Protein AF-A0A5N9G570-F1 (afdb_monomer_lite)

Radius of gyration: 15.3 Å; chains: 1; bounding box: 47×24×39 Å

Sequence (120 aa):
MIDTGSDATAVHVPNAQPVGNYDDGATTNIELAGIDSDHEYFVEQGILLFTDGTLVRGYAMELAIAHPSTLDTALPSIIGRPLINRWRMRYDPWGSHLEVIAKDPDISFRGSVEDIPRQF

Secondary structure (DSSP, 8-state):
-B-SS-SS-EE-GGG----S---TT----BPPTTS-TTS-EEEEEEEEEEESSSEEEEEEEEEEEE---TT-TTPPPBB-HHHHTTSEEEEETTTTEEEEE----SEEEES-GGGS----

Foldseek 3Di:
DEDAQWPAFEDEVLNDPPLDPPPPPLPDFDQTGRPDRPWTWGKDFDWDWDDPQWKIFIATDIYTYTDDDPVRNDDHGYDYDVQQVQWDWDQDPVVRDIDIGHHDGPDMDTDDPVPDDSDD

pLDDT: mean 76.62, std 14.33, range [44.16, 93.12]

Structure (mmCIF, N/CA/C/O backbone):
data_AF-A0A5N9G570-F1
#
_entry.id   AF-A0A5N9G570-F1
#
loop_
_atom_site.group_PDB
_atom_site.id
_atom_site.type_symbol
_atom_site.label_atom_id
_atom_site.label_alt_id
_atom_site.label_comp_id
_atom_site.label_asym_id
_atom_site.label_entity_id
_atom_site.label_seq_id
_atom_site.pdbx_PDB_ins_code
_atom_site.Cartn_x
_atom_site.Cartn_y
_atom_site.Cartn_z
_atom_site.occupancy
_atom_site.B_iso_or_equiv
_atom_site.auth_seq_id
_atom_site.auth_comp_id
_atom_site.auth_asym_id
_atom_site.auth_atom_id
_atom_site.pdbx_PDB_model_num
ATOM 1 N N . MET A 1 1 ? -2.157 6.195 -4.529 1.00 84.44 1 MET A N 1
ATOM 2 C CA . MET A 1 1 ? -3.287 5.719 -5.351 1.00 84.44 1 MET A CA 1
ATOM 3 C C . MET A 1 1 ? -3.548 4.259 -5.022 1.00 84.44 1 MET A C 1
ATOM 5 O O . MET A 1 1 ? -2.584 3.542 -4.814 1.00 84.44 1 MET A O 1
ATOM 9 N N . ILE A 1 2 ? -4.806 3.824 -4.924 1.00 85.94 2 ILE A N 1
ATOM 10 C CA . ILE A 1 2 ? -5.155 2.395 -4.828 1.00 85.94 2 ILE A CA 1
ATOM 11 C C . ILE A 1 2 ? -5.476 1.922 -6.242 1.00 85.94 2 ILE A C 1
ATOM 13 O O . ILE A 1 2 ? -6.333 2.524 -6.884 1.00 85.94 2 ILE A O 1
ATOM 17 N N . ASP A 1 3 ? -4.800 0.876 -6.709 1.00 87.00 3 ASP A N 1
ATOM 18 C CA . ASP A 1 3 ? -4.944 0.367 -8.070 1.00 87.00 3 ASP A CA 1
ATOM 19 C C . ASP A 1 3 ? -5.105 -1.158 -8.085 1.00 87.00 3 ASP A C 1
ATOM 21 O O . ASP A 1 3 ? -4.182 -1.921 -7.812 1.00 87.00 3 ASP A O 1
ATOM 25 N N . THR A 1 4 ? -6.308 -1.615 -8.427 1.00 86.12 4 THR A N 1
ATOM 26 C CA . THR A 1 4 ? -6.614 -3.051 -8.545 1.00 86.12 4 THR A CA 1
ATOM 27 C C . THR A 1 4 ? -6.050 -3.696 -9.820 1.00 86.12 4 THR A C 1
ATOM 29 O O . THR A 1 4 ? -5.952 -4.925 -9.892 1.00 86.12 4 THR A O 1
ATOM 32 N N . GLY A 1 5 ? -5.686 -2.887 -10.821 1.00 86.25 5 GLY A N 1
ATOM 33 C CA . GLY A 1 5 ? -5.059 -3.307 -12.074 1.00 86.25 5 GLY A CA 1
ATOM 34 C C . GLY A 1 5 ? -3.564 -3.589 -11.930 1.00 86.25 5 GLY A C 1
ATOM 35 O O . GLY A 1 5 ? -3.060 -4.474 -12.624 1.00 86.25 5 GLY A O 1
ATOM 36 N N . SER A 1 6 ? -2.911 -2.949 -10.962 1.00 86.44 6 SER A N 1
ATOM 37 C CA . SER A 1 6 ? -1.490 -3.133 -10.668 1.00 86.44 6 SER A CA 1
ATOM 38 C C . SER A 1 6 ? -1.184 -4.474 -9.986 1.00 86.44 6 SER A C 1
ATOM 40 O O . SER A 1 6 ? -1.800 -4.841 -8.976 1.00 86.44 6 SER A O 1
ATOM 42 N N . ASP A 1 7 ? -0.202 -5.207 -10.513 1.00 87.75 7 ASP A N 1
ATOM 43 C CA . ASP A 1 7 ? 0.363 -6.407 -9.887 1.00 87.75 7 ASP A CA 1
ATOM 44 C C . ASP A 1 7 ? 1.372 -6.117 -8.767 1.00 87.75 7 ASP A C 1
ATOM 46 O O . ASP A 1 7 ? 1.682 -7.031 -8.003 1.00 87.75 7 ASP A O 1
ATOM 50 N N . ALA A 1 8 ? 1.795 -4.862 -8.603 1.00 86.94 8 ALA A N 1
ATOM 51 C CA . ALA A 1 8 ? 2.766 -4.446 -7.600 1.00 86.94 8 ALA A CA 1
ATOM 52 C C . ALA A 1 8 ? 2.303 -3.245 -6.768 1.00 86.94 8 ALA A C 1
ATOM 54 O O . ALA A 1 8 ? 1.483 -2.420 -7.176 1.00 86.94 8 ALA A O 1
ATOM 55 N N . THR A 1 9 ? 2.862 -3.137 -5.567 1.00 88.81 9 THR A N 1
ATOM 56 C CA . THR A 1 9 ? 2.801 -1.910 -4.772 1.00 88.81 9 THR A CA 1
ATOM 57 C C . THR A 1 9 ? 4.080 -1.128 -5.041 1.00 88.81 9 THR A C 1
ATOM 59 O O . THR A 1 9 ? 5.170 -1.643 -4.794 1.00 88.81 9 THR A O 1
ATOM 62 N N . ALA A 1 10 ? 3.939 0.089 -5.570 1.00 85.12 10 ALA A N 1
ATOM 63 C CA . ALA A 1 10 ? 5.049 0.900 -6.050 1.00 85.12 10 ALA A CA 1
ATOM 64 C C . ALA A 1 10 ? 5.197 2.210 -5.274 1.00 85.12 10 ALA A C 1
ATOM 66 O O . ALA A 1 10 ? 4.218 2.903 -4.988 1.00 85.12 10 ALA A O 1
ATOM 67 N N . VAL A 1 11 ? 6.435 2.571 -4.959 1.00 81.62 11 VAL A N 1
ATOM 68 C CA . VAL A 1 11 ? 6.802 3.817 -4.292 1.00 81.62 11 VAL A CA 1
ATOM 69 C C . VAL A 1 11 ? 7.473 4.732 -5.309 1.00 81.62 11 VAL A C 1
ATOM 71 O O . VAL A 1 11 ? 8.542 4.419 -5.828 1.00 81.62 11 VAL A O 1
ATOM 74 N N . HIS A 1 12 ? 6.852 5.881 -5.576 1.00 78.06 12 HIS A N 1
ATOM 75 C CA . HIS A 1 12 ? 7.466 6.941 -6.372 1.00 78.06 12 HIS A CA 1
ATOM 76 C C . HIS A 1 12 ? 8.280 7.858 -5.456 1.00 78.06 12 HIS A C 1
ATOM 78 O O . HIS A 1 12 ? 7.780 8.315 -4.423 1.00 78.06 12 HIS A O 1
ATOM 84 N N . VAL A 1 13 ? 9.529 8.126 -5.844 1.00 64.00 13 VAL A N 1
ATOM 85 C CA . VAL A 1 13 ? 10.567 8.772 -5.020 1.00 64.00 13 VAL A CA 1
ATOM 86 C C . VAL A 1 13 ? 10.149 10.108 -4.391 1.00 64.00 13 VAL A C 1
ATOM 88 O O . VAL A 1 13 ? 10.461 10.299 -3.219 1.00 64.00 13 VAL A O 1
ATOM 91 N N . PRO A 1 14 ? 9.388 11.013 -5.046 1.00 60.97 14 PRO A N 1
ATOM 92 C CA . PRO A 1 14 ? 8.953 12.253 -4.393 1.00 60.97 14 PRO A CA 1
ATOM 93 C C . PRO A 1 14 ? 8.058 12.037 -3.164 1.00 60.97 14 PRO A C 1
ATOM 95 O O . PRO A 1 14 ? 7.961 12.916 -2.310 1.00 60.97 14 PRO A O 1
ATOM 98 N N . ASN A 1 15 ? 7.396 10.879 -3.070 1.00 58.97 15 ASN A N 1
ATOM 99 C CA . ASN A 1 15 ? 6.544 10.505 -1.939 1.00 58.97 15 ASN A CA 1
ATOM 100 C C . ASN A 1 15 ? 7.306 9.715 -0.866 1.00 58.97 15 ASN A C 1
ATOM 102 O O . ASN A 1 15 ? 6.744 9.415 0.189 1.00 58.97 15 ASN A O 1
ATOM 106 N N . ALA A 1 16 ? 8.563 9.362 -1.127 1.00 59.19 16 ALA A N 1
ATOM 107 C CA . ALA A 1 16 ? 9.451 8.789 -0.139 1.00 59.19 16 ALA A CA 1
ATOM 108 C C . ALA A 1 16 ? 10.274 9.914 0.500 1.00 59.19 16 ALA A C 1
ATOM 110 O O . ALA A 1 16 ? 11.009 10.634 -0.171 1.00 59.19 16 ALA A O 1
ATOM 111 N N . GLN A 1 17 ? 10.206 10.057 1.826 1.00 56.06 17 GLN A N 1
ATOM 112 C CA . GLN A 1 17 ? 11.384 10.588 2.508 1.00 56.06 17 GLN A CA 1
ATOM 113 C C . GLN A 1 17 ? 12.464 9.513 2.374 1.00 56.06 17 GLN A C 1
ATOM 115 O O . GLN A 1 17 ? 12.149 8.363 2.678 1.00 56.06 17 GLN A O 1
ATOM 120 N N . PRO A 1 18 ? 13.691 9.831 1.931 1.00 52.59 18 PRO A N 1
ATOM 121 C CA . PRO A 1 18 ? 14.754 8.840 1.875 1.00 52.59 18 PRO A CA 1
ATOM 122 C C . PRO A 1 18 ? 14.984 8.292 3.286 1.00 52.59 18 PRO A C 1
ATOM 124 O O . PRO A 1 18 ? 15.511 8.976 4.165 1.00 52.59 18 PRO A O 1
ATOM 127 N N . VAL A 1 19 ? 14.523 7.065 3.522 1.00 47.47 19 VAL A N 1
ATOM 128 C CA . VAL A 1 19 ? 14.822 6.294 4.728 1.00 47.47 19 VAL A CA 1
ATOM 129 C C . VAL A 1 19 ? 15.966 5.355 4.355 1.00 47.47 19 VAL A C 1
ATOM 131 O O . VAL A 1 19 ? 15.773 4.157 4.212 1.00 47.47 19 VAL A O 1
ATOM 134 N N . GLY A 1 20 ? 17.144 5.937 4.120 1.00 47.75 20 GLY A N 1
ATOM 135 C CA . GLY A 1 20 ? 18.352 5.213 3.721 1.00 47.75 20 GLY A CA 1
ATOM 136 C C . GLY A 1 20 ? 18.876 5.593 2.336 1.00 47.75 20 GLY A C 1
ATOM 137 O O . GLY A 1 20 ? 18.203 6.265 1.553 1.00 47.75 20 GLY A O 1
ATOM 138 N N . ASN A 1 21 ? 20.115 5.180 2.063 1.00 47.59 21 ASN A N 1
ATOM 139 C CA . ASN A 1 21 ? 20.669 5.199 0.716 1.00 47.59 21 ASN A CA 1
ATOM 140 C C . ASN A 1 21 ? 19.937 4.108 -0.064 1.00 47.59 21 ASN A C 1
ATOM 142 O O . ASN A 1 21 ? 20.139 2.932 0.232 1.00 47.59 21 ASN A O 1
ATOM 146 N N . TYR A 1 22 ? 19.086 4.485 -1.020 1.00 54.56 22 TYR A N 1
ATOM 147 C CA . TYR A 1 22 ? 18.699 3.554 -2.075 1.00 54.56 22 TYR A CA 1
ATOM 148 C C . TYR A 1 22 ? 20.007 3.133 -2.738 1.00 54.56 22 TYR A C 1
ATOM 150 O O . TYR A 1 22 ? 20.705 3.968 -3.311 1.00 54.56 22 TYR A O 1
ATOM 158 N N . ASP A 1 23 ? 20.429 1.897 -2.498 1.00 47.59 23 ASP A N 1
ATOM 159 C CA . ASP A 1 23 ? 21.675 1.395 -3.049 1.00 47.59 23 ASP A CA 1
ATOM 160 C C . ASP A 1 23 ? 21.503 1.351 -4.572 1.00 47.59 23 ASP A C 1
ATOM 162 O O . ASP A 1 23 ? 20.693 0.576 -5.085 1.00 47.59 23 ASP A O 1
ATOM 166 N N . ASP A 1 24 ? 22.266 2.178 -5.296 1.00 51.44 24 ASP A N 1
ATOM 167 C CA . ASP A 1 24 ? 22.350 2.208 -6.770 1.00 51.44 24 ASP A CA 1
ATOM 168 C C . ASP A 1 24 ? 22.738 0.826 -7.368 1.00 51.44 24 ASP A C 1
ATOM 170 O O . ASP A 1 24 ? 22.832 0.658 -8.584 1.00 51.44 24 ASP A O 1
ATOM 174 N N . GLY A 1 25 ? 23.000 -0.182 -6.525 1.00 47.62 25 GLY A N 1
ATOM 175 C CA . GLY A 1 25 ? 23.278 -1.572 -6.881 1.00 47.62 25 GLY A CA 1
ATOM 176 C C . GLY A 1 25 ? 22.059 -2.495 -7.046 1.00 47.62 25 GLY A C 1
ATOM 177 O O . GLY A 1 25 ? 22.252 -3.671 -7.381 1.00 47.62 25 GLY A O 1
ATOM 178 N N . ALA A 1 26 ? 20.821 -2.030 -6.837 1.00 51.81 26 ALA A N 1
ATOM 179 C CA . ALA A 1 26 ? 19.618 -2.820 -7.125 1.00 51.81 26 ALA A CA 1
ATOM 180 C C . ALA A 1 26 ? 19.425 -2.968 -8.651 1.00 51.81 26 ALA A C 1
ATOM 182 O O . ALA A 1 26 ? 18.805 -2.158 -9.325 1.00 51.81 26 ALA A O 1
ATOM 183 N N . THR A 1 27 ? 20.017 -4.022 -9.213 1.00 50.38 27 THR A N 1
ATOM 184 C CA . THR A 1 27 ? 20.317 -4.178 -10.653 1.00 50.38 27 THR A CA 1
ATOM 185 C C . THR A 1 27 ? 19.206 -4.795 -11.504 1.00 50.38 27 THR A C 1
ATOM 187 O O . THR A 1 27 ? 19.427 -5.064 -12.685 1.00 50.38 27 THR A O 1
ATOM 190 N N . THR A 1 28 ? 18.025 -5.068 -10.943 1.00 54.66 28 THR A N 1
ATOM 191 C CA . THR A 1 28 ? 16.961 -5.744 -11.702 1.00 54.66 28 THR A CA 1
ATOM 192 C C . THR A 1 28 ? 15.863 -4.761 -12.065 1.00 54.66 28 THR A C 1
ATOM 194 O O . THR A 1 28 ? 14.926 -4.571 -11.294 1.00 54.66 28 THR A O 1
ATOM 197 N N . ASN A 1 29 ? 15.982 -4.179 -13.259 1.00 62.31 29 ASN A N 1
ATOM 198 C CA . ASN A 1 29 ? 14.861 -3.515 -13.911 1.00 62.31 29 ASN A CA 1
ATOM 199 C C . ASN A 1 29 ? 13.777 -4.560 -14.167 1.00 62.31 29 ASN A C 1
ATOM 201 O O . ASN A 1 29 ? 14.020 -5.561 -14.849 1.00 62.31 29 ASN A O 1
ATOM 205 N N . ILE A 1 30 ? 12.597 -4.335 -13.601 1.00 64.25 30 ILE A N 1
ATOM 206 C CA . ILE A 1 30 ? 11.430 -5.168 -13.863 1.00 64.25 30 ILE A CA 1
ATOM 207 C C . ILE A 1 30 ? 10.356 -4.362 -14.583 1.00 64.25 30 ILE A C 1
ATOM 209 O O . ILE A 1 30 ? 10.061 -3.224 -14.226 1.00 64.25 30 ILE A O 1
ATOM 213 N N . GLU A 1 31 ? 9.753 -4.978 -15.596 1.00 64.81 31 GLU A N 1
ATOM 214 C CA . GLU A 1 31 ? 8.494 -4.489 -16.145 1.00 64.81 31 GLU A CA 1
ATOM 215 C C . GLU A 1 31 ? 7.372 -4.842 -15.163 1.00 64.81 31 GLU A C 1
ATOM 217 O O . GLU A 1 31 ? 7.215 -6.003 -14.777 1.00 64.81 31 GLU A O 1
ATOM 222 N N . LEU A 1 32 ? 6.595 -3.840 -14.755 1.00 67.69 32 LEU A N 1
ATOM 223 C CA . LEU A 1 32 ? 5.430 -4.014 -13.890 1.00 67.69 32 LEU A CA 1
ATOM 224 C C . LEU A 1 32 ? 4.157 -3.943 -14.721 1.00 67.69 32 LEU A C 1
ATOM 226 O O . LEU A 1 32 ? 3.893 -2.941 -15.385 1.00 67.69 32 LEU A O 1
ATOM 230 N N . ALA A 1 33 ? 3.343 -4.997 -14.691 1.00 65.94 33 ALA A N 1
ATOM 231 C CA . ALA A 1 33 ? 2.110 -5.004 -15.459 1.00 65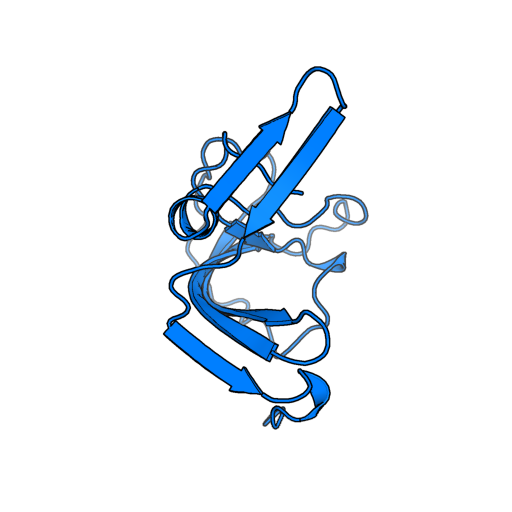.94 33 ALA A CA 1
ATOM 232 C C . ALA A 1 33 ? 1.018 -4.206 -14.731 1.00 65.94 33 ALA A C 1
ATOM 234 O O . ALA A 1 33 ? 0.625 -4.503 -13.601 1.00 65.94 33 ALA A O 1
ATOM 235 N N . GLY A 1 34 ? 0.454 -3.217 -15.425 1.00 61.22 34 GLY A N 1
ATOM 236 C CA . GLY A 1 34 ? -0.604 -2.369 -14.869 1.00 61.22 34 GLY A CA 1
ATOM 237 C C . GLY A 1 34 ? -0.092 -1.159 -14.087 1.00 61.22 34 GLY A C 1
ATOM 238 O O . GLY A 1 34 ? -0.900 -0.470 -13.476 1.00 61.22 34 GLY A O 1
ATOM 239 N N . ILE A 1 35 ? 1.211 -0.881 -14.141 1.00 68.88 35 ILE A N 1
ATOM 240 C CA . ILE A 1 35 ? 1.809 0.408 -13.785 1.00 68.88 35 ILE A CA 1
ATOM 241 C C . ILE A 1 35 ? 2.404 0.991 -15.073 1.00 68.88 35 ILE A C 1
ATOM 243 O O . ILE A 1 35 ? 2.849 0.236 -15.934 1.00 68.88 35 ILE A O 1
ATOM 247 N N . ASP A 1 36 ? 2.326 2.312 -15.242 1.00 64.00 36 ASP A N 1
ATOM 248 C CA . ASP A 1 36 ? 2.779 3.016 -16.448 1.00 64.00 36 ASP A CA 1
ATOM 249 C C . ASP A 1 36 ? 4.196 2.577 -16.866 1.00 64.00 36 ASP A C 1
ATOM 251 O O . ASP A 1 36 ? 5.139 2.662 -16.077 1.00 64.00 36 ASP A O 1
ATOM 255 N N . SER A 1 37 ? 4.321 2.063 -18.093 1.00 56.78 37 SER A N 1
ATOM 256 C CA . SER A 1 37 ? 5.436 1.217 -18.550 1.00 56.78 37 SER A CA 1
ATOM 257 C C . SER A 1 37 ? 6.743 1.958 -18.815 1.00 56.78 37 SER A C 1
ATOM 259 O O . SER A 1 37 ? 7.754 1.322 -19.101 1.00 56.78 37 SER A O 1
ATOM 261 N N . ASP A 1 38 ? 6.728 3.286 -18.752 1.00 66.44 38 ASP A N 1
ATOM 262 C CA . ASP A 1 38 ? 7.873 4.114 -19.140 1.00 66.44 38 ASP A CA 1
ATOM 263 C C . ASP A 1 38 ? 8.871 4.341 -17.986 1.00 66.44 38 ASP A C 1
ATOM 265 O O . ASP A 1 38 ? 9.888 5.011 -18.174 1.00 66.44 38 ASP A O 1
ATOM 269 N N . HIS A 1 39 ? 8.608 3.772 -16.802 1.00 69.50 39 HIS A N 1
ATOM 270 C CA . HIS A 1 39 ? 9.456 3.922 -15.619 1.00 69.50 39 HIS A CA 1
ATOM 271 C C . HIS A 1 39 ? 10.252 2.651 -15.333 1.00 69.50 39 HIS A C 1
ATOM 273 O O . HIS A 1 39 ? 9.726 1.537 -15.342 1.00 69.50 39 HIS A O 1
ATOM 279 N N . GLU A 1 40 ? 11.531 2.832 -15.014 1.00 75.44 40 GLU A N 1
ATOM 280 C CA . GLU A 1 40 ? 12.363 1.758 -14.489 1.00 75.44 40 GLU A CA 1
ATOM 281 C C . GLU A 1 40 ? 12.076 1.579 -12.996 1.00 75.44 40 GLU A C 1
ATOM 283 O O . GLU A 1 40 ? 12.155 2.529 -12.210 1.00 75.44 40 GLU A O 1
ATOM 288 N N . TYR A 1 41 ? 11.741 0.352 -12.604 1.00 77.31 41 TYR A N 1
ATOM 289 C CA . TYR A 1 41 ? 11.536 -0.031 -11.212 1.00 77.31 41 TYR A CA 1
ATOM 290 C C . TYR A 1 41 ? 12.563 -1.076 -10.804 1.00 77.31 41 TYR A C 1
ATOM 292 O O . TYR A 1 41 ? 12.836 -2.014 -11.555 1.00 77.31 41 TYR A O 1
ATOM 300 N N . PHE A 1 42 ? 13.042 -0.962 -9.571 1.00 78.62 42 PHE A N 1
ATOM 301 C CA . PHE A 1 42 ? 13.735 -2.041 -8.878 1.00 78.62 42 PHE A CA 1
ATOM 302 C C . PHE A 1 42 ? 12.872 -2.568 -7.730 1.00 78.62 42 PHE A C 1
ATOM 304 O O . PHE A 1 42 ? 11.965 -1.884 -7.251 1.00 78.62 42 PHE A O 1
ATOM 311 N N . VAL A 1 43 ? 13.132 -3.802 -7.298 1.00 80.75 43 VAL A N 1
ATOM 312 C CA . VAL A 1 43 ? 12.392 -4.444 -6.202 1.00 80.75 43 VAL A CA 1
ATOM 313 C C . VAL A 1 43 ? 13.241 -4.506 -4.951 1.00 80.75 43 VAL A C 1
ATOM 315 O O . VAL A 1 43 ? 14.392 -4.936 -4.997 1.00 80.75 43 VAL A O 1
ATOM 318 N N . GLU A 1 44 ? 12.635 -4.161 -3.820 1.00 81.25 44 GLU A N 1
ATOM 319 C CA . GLU A 1 44 ? 13.246 -4.302 -2.506 1.00 81.25 44 GLU A CA 1
ATOM 320 C C . GLU A 1 44 ? 12.269 -4.932 -1.505 1.00 81.25 44 GLU A C 1
ATOM 322 O O . GLU A 1 44 ? 11.057 -4.709 -1.554 1.00 81.25 44 GLU A O 1
ATOM 327 N N . GLN A 1 45 ? 12.795 -5.732 -0.576 1.00 84.75 45 GLN A N 1
ATOM 328 C CA . GLN A 1 45 ? 12.029 -6.207 0.574 1.00 84.75 45 GLN A CA 1
ATOM 329 C C . GLN A 1 45 ? 11.874 -5.064 1.574 1.00 84.75 45 GLN A C 1
ATOM 331 O O . GLN A 1 45 ? 12.859 -4.564 2.110 1.00 84.75 45 GLN A O 1
ATOM 336 N N . GLY A 1 46 ? 10.635 -4.674 1.861 1.00 82.56 46 GLY A N 1
ATOM 337 C CA . GLY A 1 46 ? 10.340 -3.567 2.762 1.00 82.56 46 GLY A CA 1
ATOM 338 C C . GLY A 1 46 ? 9.185 -3.859 3.709 1.00 82.56 46 GLY A C 1
ATOM 339 O O . GLY A 1 46 ? 8.476 -4.859 3.587 1.00 82.56 46 GLY A O 1
ATOM 340 N N . ILE A 1 47 ? 8.981 -2.951 4.664 1.00 86.19 47 ILE A N 1
ATOM 341 C CA . ILE A 1 47 ? 7.800 -2.943 5.531 1.00 86.19 47 ILE A CA 1
ATOM 342 C C . ILE A 1 47 ? 7.013 -1.664 5.262 1.00 86.19 47 ILE A C 1
ATOM 344 O O . ILE A 1 47 ? 7.475 -0.568 5.573 1.00 86.19 47 ILE A O 1
ATOM 348 N N . LEU A 1 48 ? 5.794 -1.799 4.737 1.00 86.88 48 LEU A N 1
ATOM 349 C CA . LEU A 1 48 ? 4.863 -0.677 4.641 1.00 86.88 48 LEU A CA 1
ATOM 350 C C . LEU A 1 48 ? 4.084 -0.514 5.935 1.00 86.88 48 LEU A C 1
ATOM 352 O O . LEU A 1 48 ? 3.455 -1.457 6.415 1.00 86.88 48 LEU A O 1
ATOM 356 N N . LEU A 1 49 ? 4.090 0.705 6.468 1.00 87.62 49 LEU A N 1
ATOM 357 C CA . LEU A 1 49 ? 3.415 1.053 7.709 1.00 87.62 49 LEU A CA 1
ATOM 358 C C . LEU A 1 49 ? 2.197 1.935 7.432 1.00 87.62 49 LEU A C 1
ATOM 360 O O . LEU A 1 49 ? 2.307 2.993 6.819 1.00 87.62 49 LEU A O 1
ATOM 364 N N . PHE A 1 50 ? 1.045 1.521 7.951 1.00 87.19 50 PHE A N 1
ATOM 365 C CA . PHE A 1 50 ? -0.191 2.300 7.951 1.00 87.19 50 PHE A CA 1
ATOM 366 C C . PHE A 1 50 ? -0.619 2.575 9.384 1.00 87.19 50 PHE A C 1
ATOM 368 O O . PHE A 1 50 ? -0.581 1.679 10.229 1.00 87.19 50 PHE A O 1
ATOM 375 N N . THR A 1 51 ? -1.060 3.799 9.659 1.00 86.62 51 THR A N 1
ATOM 376 C CA . THR A 1 51 ? -1.553 4.188 10.981 1.00 86.62 51 THR A CA 1
ATOM 377 C C . THR A 1 51 ? -2.850 4.976 10.872 1.00 86.62 51 THR A C 1
ATOM 379 O O . THR A 1 51 ? -3.016 5.801 9.978 1.00 86.62 51 THR A O 1
ATOM 382 N N . ASP A 1 52 ? -3.766 4.711 11.800 1.00 83.38 52 ASP A N 1
ATOM 383 C CA . ASP A 1 52 ? -4.960 5.527 12.059 1.00 83.38 52 ASP A CA 1
ATOM 384 C C . ASP A 1 52 ? -4.727 6.538 13.204 1.00 83.38 52 ASP A C 1
ATOM 386 O O . ASP A 1 52 ? -5.669 7.124 13.735 1.00 83.38 52 ASP A O 1
ATOM 390 N N . GLY A 1 53 ? -3.463 6.727 13.607 1.00 80.94 53 GLY A N 1
ATOM 391 C CA . GLY A 1 53 ? -3.037 7.565 14.730 1.00 80.94 53 GLY A CA 1
ATOM 392 C C . GLY A 1 53 ? -2.999 6.835 16.075 1.00 80.94 53 GLY A C 1
ATOM 393 O O . GLY A 1 53 ? -2.394 7.339 17.014 1.00 80.94 53 GLY A O 1
ATOM 394 N N . THR A 1 54 ? -3.610 5.650 16.190 1.00 84.31 54 THR A N 1
ATOM 395 C CA . THR A 1 54 ? -3.603 4.847 17.429 1.00 84.31 54 THR A CA 1
ATOM 396 C C . THR A 1 54 ? -2.996 3.463 17.229 1.00 84.31 54 THR A C 1
ATOM 398 O O . THR A 1 54 ? -2.371 2.918 18.142 1.00 84.31 54 THR A O 1
ATOM 401 N N . LEU A 1 55 ? -3.216 2.860 16.063 1.00 88.38 55 LEU A N 1
ATOM 402 C CA . LEU A 1 55 ? -2.778 1.514 15.731 1.00 88.38 55 LEU A CA 1
ATOM 403 C C . LEU A 1 55 ? -1.930 1.546 14.462 1.00 88.38 55 LEU A C 1
ATOM 405 O O . LEU A 1 55 ? -2.426 1.850 13.376 1.00 88.38 55 LEU A O 1
ATOM 409 N N . VAL A 1 56 ? -0.667 1.154 14.607 1.00 90.00 56 VAL A N 1
ATOM 410 C CA . VAL A 1 56 ? 0.250 0.936 13.492 1.00 90.00 56 VAL A CA 1
ATOM 411 C C . VAL A 1 56 ? 0.104 -0.501 13.002 1.00 90.00 56 VAL A C 1
ATOM 413 O O . VAL A 1 56 ? 0.065 -1.447 13.795 1.00 90.00 56 VAL A O 1
ATOM 416 N N . ARG A 1 57 ? 0.019 -0.663 11.683 1.00 90.88 57 ARG A N 1
ATOM 417 C CA . ARG A 1 57 ? -0.042 -1.943 10.972 1.00 90.88 57 ARG A CA 1
ATOM 418 C C . ARG A 1 57 ? 1.084 -1.994 9.949 1.00 90.88 57 ARG A C 1
ATOM 420 O O . ARG A 1 57 ? 1.151 -1.125 9.082 1.00 90.88 57 ARG A O 1
ATOM 427 N N . GLY A 1 58 ? 1.946 -2.995 10.070 1.00 91.25 58 GLY A N 1
ATOM 428 C CA . GLY A 1 58 ? 3.076 -3.238 9.187 1.00 91.25 58 GLY A CA 1
ATOM 429 C C . GLY A 1 58 ? 2.852 -4.427 8.266 1.00 91.25 58 GLY A C 1
ATOM 430 O O . GLY A 1 58 ? 2.331 -5.458 8.695 1.00 91.25 58 GLY A O 1
ATOM 431 N N . TYR A 1 59 ? 3.267 -4.266 7.015 1.00 92.31 59 TYR A N 1
ATOM 432 C CA . TYR A 1 59 ? 3.158 -5.256 5.951 1.00 92.31 59 TYR A CA 1
ATOM 433 C C . TYR A 1 59 ? 4.538 -5.482 5.344 1.00 92.31 59 TYR A C 1
ATOM 435 O O . TYR A 1 59 ? 5.037 -4.613 4.632 1.00 92.31 59 TYR A O 1
ATOM 443 N N . ALA A 1 60 ? 5.152 -6.620 5.656 1.00 91.44 60 ALA A N 1
ATOM 444 C CA . ALA A 1 60 ? 6.382 -7.073 5.029 1.00 91.44 60 ALA A CA 1
ATOM 445 C C . ALA A 1 60 ? 6.055 -7.595 3.627 1.00 91.44 60 ALA A C 1
ATOM 447 O O . ALA A 1 60 ? 5.205 -8.477 3.467 1.00 91.44 60 ALA A O 1
ATOM 448 N N . MET A 1 61 ? 6.675 -7.007 2.608 1.00 89.69 61 MET A N 1
ATOM 449 C CA . MET A 1 61 ? 6.420 -7.351 1.214 1.00 89.69 61 MET A CA 1
ATOM 450 C C . MET A 1 61 ? 7.512 -6.821 0.288 1.00 89.69 61 MET A C 1
ATOM 452 O O . MET A 1 61 ? 8.270 -5.919 0.642 1.00 89.69 61 MET A O 1
ATOM 456 N N . GLU A 1 62 ? 7.524 -7.343 -0.933 1.00 88.44 62 GLU A N 1
ATOM 457 C CA . GLU A 1 62 ? 8.271 -6.752 -2.039 1.00 88.44 62 GLU A CA 1
ATOM 458 C C . GLU A 1 62 ? 7.614 -5.445 -2.477 1.00 88.44 62 GLU A C 1
ATOM 460 O O . GLU A 1 62 ? 6.403 -5.385 -2.720 1.00 88.44 62 GLU A O 1
ATOM 465 N N . LEU A 1 63 ? 8.426 -4.396 -2.554 1.00 84.88 63 LEU A N 1
ATOM 466 C CA . LEU A 1 63 ? 8.048 -3.078 -3.031 1.00 84.88 63 LEU A CA 1
ATOM 467 C C . LEU A 1 63 ? 8.794 -2.784 -4.315 1.00 84.88 63 LEU A C 1
ATOM 469 O O . LEU A 1 63 ? 10.011 -2.934 -4.380 1.00 84.88 63 LEU A O 1
ATOM 473 N N . ALA A 1 64 ? 8.054 -2.319 -5.312 1.00 85.00 64 ALA A N 1
ATOM 474 C CA . ALA A 1 64 ? 8.653 -1.676 -6.460 1.00 85.00 64 ALA A CA 1
ATOM 475 C C . ALA A 1 64 ? 9.026 -0.243 -6.077 1.00 85.00 64 ALA A C 1
ATOM 477 O O . ALA A 1 64 ? 8.194 0.508 -5.568 1.00 85.00 64 ALA A O 1
ATOM 478 N N . ILE A 1 65 ? 10.263 0.155 -6.319 1.00 80.50 65 ILE A N 1
ATOM 479 C CA . ILE A 1 65 ? 10.732 1.516 -6.088 1.00 80.50 65 ILE A CA 1
ATOM 480 C C . ILE A 1 65 ? 11.098 2.079 -7.451 1.00 80.50 65 ILE A C 1
ATOM 482 O O . ILE A 1 65 ? 11.884 1.484 -8.189 1.00 80.50 65 ILE A O 1
ATOM 486 N N . ALA A 1 66 ? 10.464 3.191 -7.812 1.00 77.88 66 ALA A N 1
ATOM 487 C CA . ALA A 1 66 ? 10.772 3.854 -9.068 1.00 77.88 66 ALA A CA 1
ATOM 488 C C . ALA A 1 66 ? 12.186 4.426 -9.009 1.00 77.88 66 ALA A C 1
ATOM 490 O O . ALA A 1 66 ? 12.566 5.043 -8.010 1.00 77.88 66 ALA A O 1
ATOM 491 N N . HIS A 1 67 ? 12.949 4.257 -10.084 1.00 73.38 67 HIS A N 1
ATOM 492 C CA . HIS A 1 67 ? 14.225 4.933 -10.217 1.00 73.38 67 HIS A CA 1
ATOM 493 C C . HIS A 1 67 ? 13.990 6.454 -10.205 1.00 73.38 67 HIS A C 1
ATOM 495 O O . HIS A 1 67 ? 13.088 6.931 -10.896 1.00 73.38 67 HIS A O 1
ATOM 501 N N . PRO A 1 68 ? 14.777 7.254 -9.459 1.00 65.38 68 PRO A N 1
ATOM 502 C CA . PRO A 1 68 ? 14.658 8.704 -9.511 1.00 65.38 68 PRO A CA 1
ATOM 503 C C . PRO A 1 68 ? 15.019 9.200 -10.920 1.00 65.38 68 PRO A C 1
ATOM 505 O O . PRO A 1 68 ? 16.195 9.327 -11.263 1.00 65.38 68 PRO A O 1
ATOM 508 N N . SER A 1 69 ? 14.026 9.461 -11.768 1.00 61.62 69 SER A N 1
ATOM 509 C CA . SER A 1 69 ? 14.225 10.155 -13.039 1.00 61.62 69 SER A CA 1
ATOM 510 C C . SER A 1 69 ? 13.951 11.652 -12.860 1.00 61.62 69 SER A C 1
ATOM 512 O O . SER A 1 69 ? 13.196 12.082 -11.985 1.00 61.62 69 SER A O 1
ATOM 514 N N . THR A 1 70 ? 14.560 12.500 -13.688 1.00 50.56 70 THR A N 1
ATOM 515 C CA . THR A 1 70 ? 14.364 13.961 -13.629 1.00 50.56 70 THR A CA 1
ATOM 516 C C . THR A 1 70 ? 12.950 14.413 -14.023 1.00 50.56 70 THR A C 1
ATOM 518 O O . THR A 1 70 ? 12.637 15.595 -13.881 1.00 50.56 70 THR A O 1
ATOM 521 N N . LEU A 1 71 ? 12.088 13.501 -14.488 1.00 52.69 71 LEU A N 1
ATOM 522 C CA . LEU A 1 71 ? 10.717 13.773 -14.937 1.00 52.69 71 LEU A CA 1
ATOM 523 C C . LEU A 1 71 ? 9.649 13.477 -13.861 1.00 52.69 71 LEU A C 1
ATOM 525 O O . LEU A 1 71 ? 8.499 13.884 -14.010 1.00 52.69 71 LEU A O 1
ATOM 529 N N . ASP A 1 72 ? 10.024 12.853 -12.741 1.00 54.75 72 ASP A N 1
ATOM 530 C CA . ASP A 1 72 ? 9.110 12.085 -11.879 1.00 54.75 72 ASP A CA 1
ATOM 531 C C . ASP A 1 72 ? 8.377 12.842 -10.762 1.00 54.75 72 ASP A C 1
ATOM 533 O O . ASP A 1 72 ? 7.861 12.249 -9.819 1.00 54.75 72 ASP A O 1
ATOM 537 N N . THR A 1 73 ? 8.286 14.167 -10.821 1.00 54.19 73 THR A N 1
ATOM 538 C CA . THR A 1 73 ? 7.803 14.952 -9.662 1.00 54.19 73 THR A CA 1
ATOM 539 C C . THR A 1 73 ? 6.304 14.835 -9.341 1.00 54.19 73 THR A C 1
ATOM 541 O O . THR A 1 73 ? 5.864 15.418 -8.351 1.00 54.19 73 THR A O 1
ATOM 544 N N . ALA A 1 74 ? 5.508 14.092 -10.119 1.00 62.50 74 ALA A N 1
ATOM 545 C CA . ALA A 1 74 ? 4.044 14.149 -10.028 1.00 62.50 74 ALA A CA 1
ATOM 546 C C . ALA A 1 74 ? 3.309 12.808 -9.855 1.00 62.50 74 ALA A C 1
ATOM 548 O O . ALA A 1 74 ? 2.097 12.832 -9.620 1.00 62.50 74 ALA A O 1
ATOM 549 N N . LEU A 1 75 ? 3.974 11.650 -9.952 1.00 72.44 75 LEU A N 1
ATOM 550 C CA . LEU A 1 75 ? 3.256 10.377 -9.865 1.00 72.44 75 LEU A CA 1
ATOM 551 C C . LEU A 1 75 ? 2.993 9.966 -8.404 1.00 72.44 75 LEU A C 1
ATOM 553 O O . LEU A 1 75 ? 3.914 9.910 -7.583 1.00 72.44 75 LEU A O 1
ATOM 557 N N . PRO A 1 76 ? 1.736 9.659 -8.031 1.00 77.25 76 PRO A N 1
ATOM 558 C CA . PRO A 1 76 ? 1.430 9.162 -6.697 1.00 77.25 76 PRO A CA 1
ATOM 559 C C . PRO A 1 76 ? 1.938 7.727 -6.543 1.00 77.25 76 PRO A C 1
ATOM 561 O O . PRO A 1 76 ? 1.785 6.919 -7.455 1.00 77.25 76 PRO A O 1
ATOM 564 N N . SER A 1 77 ? 2.480 7.362 -5.380 1.00 84.19 77 SER A N 1
ATOM 565 C CA . SER A 1 77 ? 2.775 5.953 -5.063 1.00 84.19 77 SER A CA 1
ATOM 566 C C . SER A 1 77 ? 1.517 5.085 -5.192 1.00 84.19 77 SER A C 1
ATOM 568 O O . SER A 1 77 ? 0.403 5.547 -4.919 1.00 84.19 77 SER A O 1
ATOM 570 N N . ILE A 1 78 ? 1.679 3.828 -5.594 1.00 87.75 78 ILE A N 1
ATOM 571 C CA . ILE A 1 78 ? 0.602 2.900 -5.947 1.00 87.75 78 ILE A CA 1
ATOM 572 C C . ILE A 1 78 ? 0.504 1.798 -4.894 1.00 87.75 78 ILE A C 1
ATOM 574 O O . ILE A 1 78 ? 1.482 1.130 -4.590 1.00 87.75 78 ILE A O 1
ATOM 578 N N . ILE A 1 79 ? -0.695 1.576 -4.362 1.00 89.75 79 ILE A N 1
ATOM 579 C CA . ILE A 1 79 ? -1.066 0.413 -3.553 1.00 89.75 79 ILE A CA 1
ATOM 580 C C . ILE A 1 79 ? -1.732 -0.585 -4.499 1.00 89.75 79 ILE A C 1
ATOM 582 O O . ILE A 1 79 ? -2.854 -0.333 -4.938 1.00 89.75 79 ILE A O 1
ATOM 586 N N . GLY A 1 80 ? -1.035 -1.674 -4.829 1.00 90.81 80 GLY A N 1
ATOM 587 C CA . GLY A 1 80 ? -1.492 -2.675 -5.796 1.00 90.81 80 GLY A CA 1
ATOM 588 C C . GLY A 1 80 ? -2.044 -3.948 -5.165 1.00 90.81 80 GLY A C 1
ATOM 589 O O . GLY A 1 80 ? -2.164 -4.069 -3.938 1.00 90.81 80 GLY A O 1
ATOM 590 N N . ARG A 1 81 ? -2.346 -4.941 -6.013 1.00 90.38 81 ARG A N 1
ATOM 591 C CA . ARG A 1 81 ? -2.922 -6.239 -5.609 1.00 90.38 81 ARG A CA 1
ATOM 592 C C . ARG A 1 81 ? -2.204 -6.941 -4.446 1.00 90.38 81 ARG A C 1
ATOM 594 O O . ARG A 1 81 ? -2.923 -7.466 -3.595 1.00 90.38 81 ARG A O 1
ATOM 601 N N . PRO A 1 82 ? -0.861 -6.946 -4.331 1.00 90.81 82 PRO A N 1
ATOM 602 C CA . PRO A 1 82 ? -0.184 -7.630 -3.228 1.00 90.81 82 PRO A CA 1
ATOM 603 C C . PRO A 1 82 ? -0.606 -7.136 -1.837 1.00 90.81 82 PRO A C 1
ATOM 605 O O . PRO A 1 82 ? -0.748 -7.940 -0.918 1.00 90.81 82 PRO A O 1
ATOM 608 N N . LEU 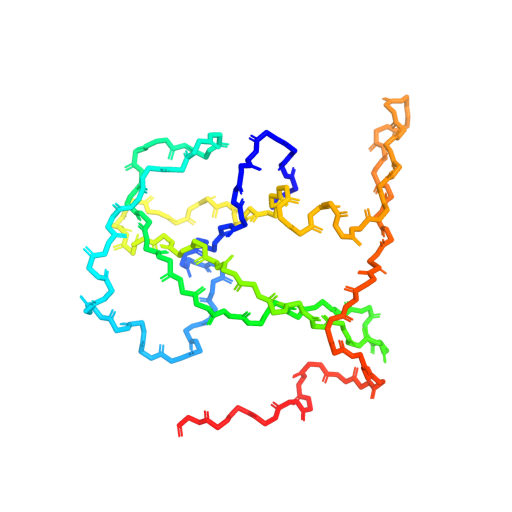A 1 83 ? -0.869 -5.834 -1.684 1.00 90.38 83 LEU A N 1
ATOM 609 C CA . LEU A 1 83 ? -1.376 -5.272 -0.429 1.00 90.38 83 LEU A CA 1
ATOM 610 C C . LEU A 1 83 ? -2.908 -5.281 -0.380 1.00 90.38 83 LEU A C 1
ATOM 612 O O . LEU A 1 83 ? -3.494 -5.662 0.632 1.00 90.38 83 LEU A O 1
ATOM 616 N N . ILE A 1 84 ? -3.561 -4.918 -1.487 1.00 90.81 84 ILE A N 1
ATOM 617 C CA . ILE A 1 84 ? -5.024 -4.897 -1.611 1.00 90.81 84 ILE A CA 1
ATOM 618 C C . ILE A 1 84 ? -5.648 -6.244 -1.229 1.00 90.81 84 ILE A C 1
ATOM 620 O O . ILE A 1 84 ? -6.644 -6.269 -0.511 1.00 90.81 84 ILE A O 1
ATOM 624 N N . ASN A 1 85 ? -5.060 -7.362 -1.661 1.00 90.19 85 ASN A N 1
ATOM 625 C CA . ASN A 1 85 ? -5.589 -8.702 -1.398 1.00 90.19 85 ASN A CA 1
ATOM 626 C C . ASN A 1 85 ? -5.504 -9.106 0.084 1.00 90.19 85 ASN A C 1
ATOM 628 O O . ASN A 1 85 ? -6.190 -10.038 0.499 1.00 90.19 85 ASN A O 1
ATOM 632 N N . ARG A 1 86 ? -4.688 -8.407 0.886 1.00 90.88 86 ARG A N 1
ATOM 633 C CA . ARG A 1 86 ? -4.620 -8.569 2.349 1.00 90.88 86 ARG A CA 1
ATOM 634 C C . ARG A 1 86 ? -5.661 -7.714 3.068 1.00 90.88 86 ARG A C 1
ATOM 636 O O . ARG A 1 86 ? -5.874 -7.866 4.267 1.00 90.88 86 ARG A O 1
ATOM 643 N N . TRP A 1 87 ? -6.282 -6.768 2.373 1.00 90.62 87 TRP A N 1
ATOM 644 C CA . TRP A 1 87 ? -7.250 -5.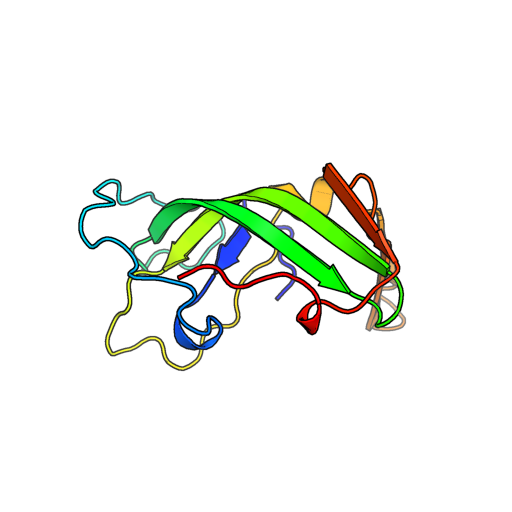837 2.934 1.00 90.62 87 TRP A CA 1
ATOM 645 C C . TRP A 1 87 ? -8.668 -6.214 2.531 1.00 90.62 87 TRP A C 1
ATOM 647 O O . TRP A 1 87 ? -8.918 -6.885 1.532 1.00 90.62 87 TRP A O 1
ATOM 657 N N . ARG A 1 88 ? -9.641 -5.760 3.321 1.00 86.06 88 ARG A N 1
ATOM 658 C CA . ARG A 1 88 ? -11.048 -5.841 2.925 1.00 86.06 88 ARG A CA 1
ATOM 659 C C . ARG A 1 88 ? -11.455 -4.501 2.349 1.00 86.06 88 ARG A C 1
ATOM 661 O O . ARG A 1 88 ? -11.430 -3.502 3.061 1.00 86.06 88 ARG A O 1
ATOM 668 N N . MET A 1 89 ? -11.840 -4.495 1.082 1.00 86.19 89 MET A N 1
ATOM 669 C CA . MET A 1 89 ? -12.310 -3.296 0.399 1.00 86.19 89 MET A CA 1
ATOM 670 C C . MET A 1 89 ? -13.799 -3.405 0.100 1.00 86.19 89 MET A C 1
ATOM 672 O O . MET A 1 89 ? -14.288 -4.461 -0.302 1.00 86.19 89 MET A O 1
ATOM 676 N N . ARG A 1 90 ? -14.513 -2.295 0.267 1.00 87.06 90 ARG A N 1
ATOM 677 C CA . ARG A 1 90 ? -15.904 -2.144 -0.148 1.00 87.06 90 ARG A CA 1
ATOM 678 C C . ARG A 1 90 ? -16.018 -0.864 -0.959 1.00 87.06 90 ARG A C 1
ATOM 680 O O . ARG A 1 90 ? -15.823 0.224 -0.429 1.00 87.06 90 ARG A O 1
ATOM 687 N N . TYR A 1 91 ? -16.334 -1.008 -2.239 1.00 86.38 91 TYR A N 1
ATOM 688 C CA . TYR A 1 91 ? -16.588 0.119 -3.126 1.00 86.38 91 TYR A CA 1
ATOM 689 C C . TYR A 1 91 ? -18.094 0.319 -3.289 1.00 86.38 91 TYR A C 1
ATOM 691 O O . TYR A 1 91 ? -18.811 -0.610 -3.661 1.00 86.38 91 TYR A O 1
ATOM 699 N N . ASP A 1 92 ? -18.565 1.525 -2.989 1.00 89.06 92 ASP A N 1
ATOM 700 C CA 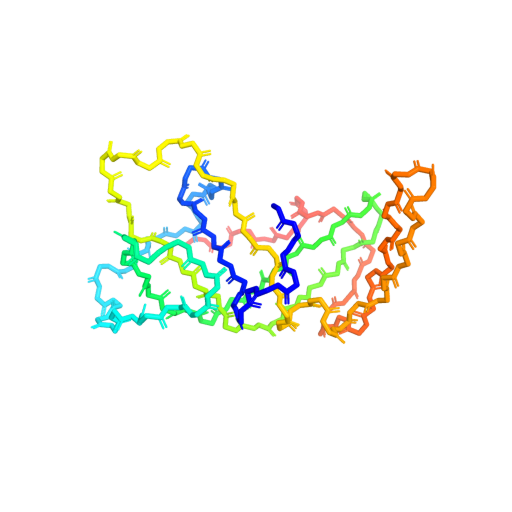. ASP A 1 92 ? -19.903 2.000 -3.314 1.00 89.06 92 ASP A CA 1
ATOM 701 C C . ASP A 1 92 ? -19.820 2.909 -4.555 1.00 89.06 92 ASP A C 1
ATOM 703 O O . ASP A 1 92 ? -19.429 4.079 -4.436 1.00 89.06 92 ASP A O 1
ATOM 707 N N . PRO A 1 93 ? -20.176 2.396 -5.748 1.00 86.00 93 PRO A N 1
ATOM 708 C CA . PRO A 1 93 ? -20.087 3.163 -6.986 1.00 86.00 93 PRO A CA 1
ATOM 709 C C . PRO A 1 93 ? -21.115 4.295 -7.066 1.00 86.00 93 PRO A C 1
ATOM 711 O O . PRO A 1 93 ? -20.893 5.267 -7.781 1.00 86.00 93 PRO A O 1
ATOM 714 N N . TRP A 1 94 ? -22.227 4.203 -6.333 1.00 92.06 94 TRP A N 1
ATOM 715 C CA . TRP A 1 94 ? -23.290 5.209 -6.369 1.00 92.06 94 TRP A CA 1
ATOM 716 C C . TRP A 1 94 ? -22.965 6.392 -5.457 1.00 92.06 94 TRP A C 1
ATOM 718 O O . TRP A 1 94 ? -23.261 7.536 -5.795 1.00 92.06 94 TRP A O 1
ATOM 728 N N . GLY A 1 95 ? -22.310 6.120 -4.327 1.00 89.38 95 GLY A N 1
ATOM 729 C CA . GLY A 1 95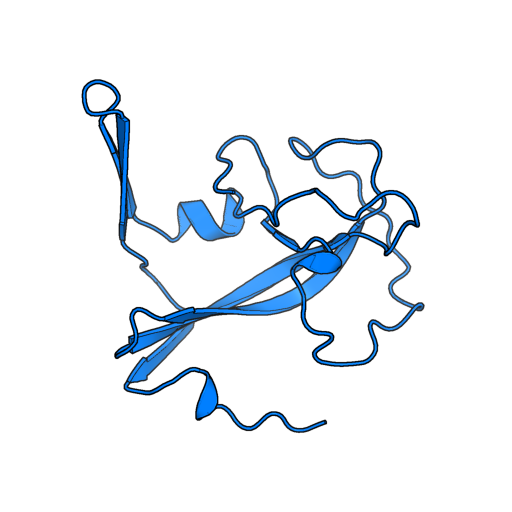 ? -21.799 7.130 -3.400 1.00 89.38 95 GLY A CA 1
ATOM 730 C C . GLY A 1 95 ? -20.392 7.643 -3.721 1.00 89.38 95 GLY A C 1
ATOM 731 O O . GLY A 1 95 ? -19.910 8.532 -3.023 1.00 89.38 95 GLY A O 1
ATOM 732 N N . SER A 1 96 ? -19.716 7.091 -4.739 1.00 87.94 96 SER A N 1
ATOM 733 C CA . SER A 1 96 ? -18.294 7.356 -5.031 1.00 87.94 96 SER A CA 1
ATOM 734 C C . SER A 1 96 ? -17.390 7.170 -3.805 1.00 87.94 96 SER A C 1
ATOM 736 O O . SER A 1 96 ? -16.465 7.946 -3.566 1.00 87.94 96 SER A O 1
ATOM 738 N N . HIS A 1 97 ? -17.672 6.142 -3.004 1.00 87.75 97 HIS A N 1
ATOM 739 C CA . HIS A 1 97 ? -17.001 5.909 -1.731 1.00 87.75 97 HIS A CA 1
ATOM 740 C C . HIS A 1 97 ? -16.259 4.575 -1.741 1.00 87.75 97 HIS A C 1
ATOM 742 O O . HIS A 1 97 ? -16.826 3.539 -2.082 1.00 87.75 97 HIS A O 1
ATOM 748 N N . LEU A 1 98 ? -14.993 4.596 -1.331 1.00 84.38 98 LEU A N 1
ATOM 749 C CA . LEU A 1 98 ? -14.200 3.396 -1.098 1.00 84.38 98 LEU A CA 1
ATOM 750 C C . LEU A 1 98 ? -13.894 3.289 0.393 1.00 84.38 98 LEU A C 1
ATOM 752 O O . LEU A 1 98 ? -13.204 4.135 0.958 1.00 84.38 98 LEU A O 1
ATOM 756 N N . GLU A 1 99 ? -14.389 2.226 1.012 1.00 87.44 99 GLU A N 1
ATOM 757 C CA . GLU A 1 99 ? -14.045 1.854 2.375 1.00 87.44 99 GLU A CA 1
ATOM 758 C C . GLU A 1 99 ? -12.966 0.773 2.338 1.00 87.44 9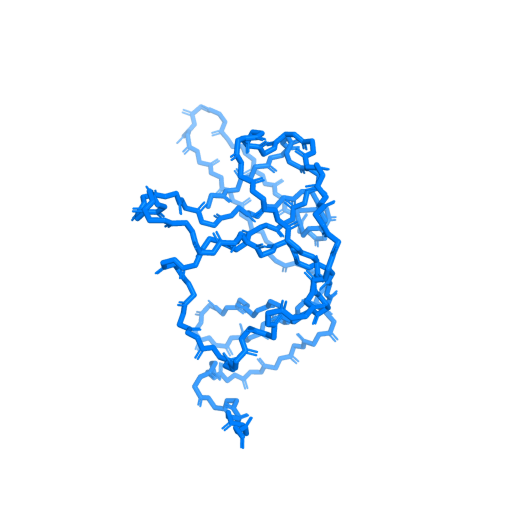9 GLU A C 1
ATOM 760 O O . GLU A 1 99 ? -13.088 -0.232 1.631 1.00 87.44 99 GLU A O 1
ATOM 765 N N . VAL A 1 100 ? -11.909 0.977 3.118 1.00 84.81 100 VAL A N 1
ATOM 766 C CA . VAL A 1 100 ? -10.780 0.057 3.209 1.00 84.81 100 VAL A CA 1
ATOM 767 C C . VAL A 1 100 ? -10.561 -0.304 4.666 1.00 84.81 100 VAL A C 1
ATOM 769 O O . VAL A 1 100 ? -10.324 0.556 5.510 1.00 84.81 100 VAL A O 1
ATOM 772 N N . ILE A 1 101 ? -10.608 -1.598 4.958 1.00 86.56 101 ILE A N 1
ATOM 773 C CA . ILE A 1 101 ? -10.295 -2.141 6.272 1.00 86.56 101 ILE A CA 1
ATOM 774 C C . ILE A 1 101 ? -8.972 -2.889 6.153 1.00 86.56 101 ILE A C 1
ATOM 776 O O . ILE A 1 101 ? -8.917 -3.999 5.613 1.00 86.56 101 ILE A O 1
ATOM 780 N N . ALA A 1 102 ? -7.916 -2.282 6.696 1.00 84.56 102 ALA A N 1
ATOM 781 C CA . ALA A 1 102 ? -6.607 -2.908 6.811 1.00 84.56 102 ALA A CA 1
ATOM 782 C C . ALA A 1 102 ? -6.702 -4.174 7.683 1.00 84.56 102 ALA A C 1
ATOM 784 O O . ALA A 1 102 ? -7.125 -4.130 8.848 1.00 84.56 102 ALA A O 1
ATOM 785 N N . LYS A 1 103 ? -6.342 -5.316 7.096 1.00 87.00 103 LYS A N 1
ATOM 786 C CA . LYS A 1 103 ? -6.372 -6.648 7.713 1.00 87.00 103 LYS A CA 1
ATOM 787 C C . LYS A 1 103 ? -5.037 -7.350 7.525 1.00 87.00 103 LYS A C 1
ATOM 789 O O . LYS A 1 103 ? -4.180 -6.848 6.807 1.00 87.00 103 LYS A O 1
ATOM 794 N N . ASP A 1 104 ? -4.865 -8.431 8.276 1.00 90.50 104 ASP A N 1
ATOM 795 C CA . ASP A 1 104 ? -3.749 -9.370 8.186 1.00 90.50 104 ASP A CA 1
ATOM 796 C C . ASP A 1 104 ? -2.358 -8.714 8.129 1.00 90.50 104 ASP A C 1
ATOM 798 O O . ASP A 1 104 ? -1.593 -9.024 7.218 1.00 90.50 104 ASP A O 1
ATOM 802 N N . PRO A 1 105 ? -2.022 -7.779 9.045 1.00 92.56 105 PRO A N 1
ATOM 803 C CA . PRO A 1 105 ? -0.676 -7.228 9.113 1.00 92.56 105 PRO A CA 1
ATOM 804 C C . PRO A 1 105 ? 0.312 -8.272 9.644 1.00 92.56 105 PRO A C 1
ATOM 806 O O . PRO A 1 105 ? -0.047 -9.105 10.477 1.00 92.56 105 PRO A O 1
ATOM 809 N N . ASP A 1 106 ? 1.566 -8.180 9.215 1.00 93.12 106 ASP A N 1
ATOM 810 C CA . ASP A 1 106 ? 2.655 -8.999 9.763 1.00 93.12 106 ASP A CA 1
ATOM 811 C C . ASP A 1 106 ? 3.054 -8.513 11.162 1.00 93.12 106 ASP A C 1
ATOM 813 O O . ASP A 1 106 ? 3.464 -9.295 12.017 1.00 93.12 106 ASP A O 1
ATOM 817 N N . ILE A 1 107 ? 2.903 -7.206 11.409 1.00 90.44 107 ILE A N 1
ATOM 818 C CA . ILE A 1 107 ? 3.203 -6.560 12.689 1.00 90.44 107 ILE A CA 1
ATOM 819 C C . ILE A 1 107 ? 2.077 -5.586 13.033 1.00 90.44 107 ILE A C 1
ATOM 821 O O . ILE A 1 107 ? 1.650 -4.790 12.197 1.00 90.44 107 ILE A O 1
ATOM 825 N N . SER A 1 108 ? 1.608 -5.594 14.280 1.00 91.38 108 SER A N 1
ATOM 826 C CA . SER A 1 108 ? 0.650 -4.596 14.762 1.00 91.38 108 SER A CA 1
ATOM 827 C C . SER A 1 108 ? 0.949 -4.176 16.190 1.00 91.38 108 SER A C 1
ATOM 829 O O . SER A 1 108 ? 1.117 -5.037 17.055 1.00 91.38 108 SER A O 1
ATOM 831 N N . PHE A 1 109 ? 0.950 -2.874 16.455 1.00 88.50 109 PHE A N 1
ATOM 832 C CA . PHE A 1 109 ? 1.132 -2.340 17.802 1.00 88.50 109 PHE A CA 1
ATOM 833 C C . PHE A 1 109 ? 0.402 -1.009 17.978 1.00 88.50 109 PHE A C 1
ATOM 835 O O . PHE A 1 109 ? 0.126 -0.289 17.018 1.00 88.50 109 PHE A O 1
ATOM 842 N N . ARG A 1 110 ? 0.070 -0.683 19.229 1.00 89.31 110 ARG A N 1
ATOM 843 C CA . ARG A 1 110 ? -0.501 0.621 19.577 1.00 89.31 110 ARG A CA 1
ATOM 844 C C . ARG A 1 110 ? 0.629 1.628 19.756 1.00 89.31 110 ARG A C 1
ATOM 846 O O . ARG A 1 110 ? 1.537 1.354 20.534 1.00 89.31 110 ARG A O 1
ATOM 853 N N . GLY A 1 111 ? 0.555 2.757 19.064 1.00 83.62 111 GLY A N 1
ATOM 854 C CA . GLY A 1 111 ? 1.591 3.790 19.087 1.00 83.62 111 GLY A CA 1
ATOM 855 C C . GLY A 1 111 ? 1.554 4.683 17.850 1.00 83.62 111 GLY A C 1
ATOM 856 O O . GLY A 1 111 ? 0.669 4.548 17.001 1.00 83.62 111 GLY A O 1
ATOM 857 N N . SER A 1 112 ? 2.524 5.586 17.757 1.00 79.75 112 SER A N 1
ATOM 858 C CA . SER A 1 112 ? 2.778 6.412 16.580 1.00 79.75 112 SER A CA 1
ATOM 859 C C . SER A 1 112 ? 3.855 5.777 15.698 1.00 79.75 112 SER A C 1
ATOM 861 O O . SER A 1 112 ? 4.738 5.067 16.176 1.00 79.75 112 SER A O 1
ATOM 863 N N . VAL A 1 113 ? 3.827 6.067 14.393 1.00 73.00 113 VAL A N 1
ATOM 864 C CA . VAL A 1 113 ? 4.949 5.732 13.490 1.00 73.00 113 VAL A CA 1
ATOM 865 C C . VAL A 1 113 ? 6.220 6.487 13.904 1.00 73.00 113 VAL A C 1
ATOM 867 O O . VAL A 1 113 ? 7.326 6.019 13.656 1.00 73.00 113 VAL A O 1
ATOM 870 N N . GLU A 1 114 ? 6.071 7.627 14.582 1.00 75.75 114 GLU A N 1
ATOM 871 C CA . GLU A 1 114 ? 7.180 8.417 15.131 1.00 75.75 114 GLU A CA 1
ATOM 872 C C . GLU A 1 114 ? 7.916 7.706 16.275 1.00 75.75 114 GLU A C 1
ATOM 874 O O . GLU A 1 114 ? 9.087 7.993 16.511 1.00 75.75 114 GLU A O 1
ATOM 879 N N . ASP A 1 115 ? 7.267 6.744 16.939 1.00 70.44 115 ASP A N 1
ATOM 880 C CA . ASP A 1 115 ? 7.867 5.969 18.031 1.00 70.44 115 ASP A CA 1
ATOM 881 C C . ASP A 1 115 ? 8.804 4.862 17.517 1.00 70.44 115 ASP A C 1
ATOM 883 O O . ASP A 1 115 ? 9.490 4.207 18.305 1.00 70.44 115 ASP A O 1
ATOM 887 N N . ILE A 1 116 ? 8.833 4.619 16.200 1.00 68.81 116 ILE A N 1
ATOM 888 C CA . ILE A 1 116 ? 9.676 3.592 15.587 1.00 68.81 116 ILE A CA 1
ATOM 889 C C . ILE A 1 116 ? 11.107 4.134 15.479 1.00 68.81 116 ILE A C 1
ATOM 891 O O . ILE A 1 116 ? 11.331 5.116 14.762 1.00 68.81 116 ILE A O 1
ATOM 895 N N . PRO A 1 117 ? 12.100 3.502 16.139 1.00 64.31 117 PRO A N 1
ATOM 896 C CA . PRO A 1 117 ? 13.485 3.944 16.066 1.00 64.31 117 PRO A CA 1
ATOM 897 C C . PRO A 1 117 ? 13.983 3.911 14.618 1.00 64.31 117 PRO A C 1
ATOM 899 O O . PRO A 1 117 ? 14.126 2.841 14.029 1.00 64.31 117 PRO A O 1
ATOM 902 N N . ARG A 1 118 ? 14.276 5.083 14.048 1.00 62.75 118 ARG A N 1
ATOM 903 C CA . ARG A 1 118 ? 14.994 5.197 12.773 1.00 62.75 118 ARG A CA 1
ATOM 904 C C . ARG A 1 118 ? 16.479 4.988 13.064 1.00 62.75 118 ARG A C 1
ATOM 906 O O . ARG A 1 118 ? 17.189 5.946 13.356 1.00 62.75 118 ARG A O 1
ATOM 913 N N . GLN A 1 119 ? 16.928 3.737 13.116 1.00 48.50 119 GLN A N 1
ATOM 914 C CA . GLN A 1 119 ? 18.365 3.463 13.129 1.00 48.50 119 GLN A CA 1
ATOM 915 C C . GLN A 1 119 ? 18.883 3.678 11.702 1.00 48.50 119 GLN A C 1
ATOM 917 O O . GLN A 1 119 ? 18.425 3.002 10.784 1.00 48.50 119 GLN A O 1
ATOM 922 N N . PHE A 1 120 ? 19.752 4.678 11.542 1.00 44.16 120 PHE A N 1
ATOM 923 C CA . PHE A 1 120 ? 20.493 4.984 10.318 1.00 44.16 120 PHE A CA 1
ATOM 924 C C . PHE A 1 120 ? 21.897 4.388 10.409 1.00 44.16 120 PHE A C 1
ATOM 926 O O . PHE A 1 120 ? 22.472 4.450 11.524 1.00 44.16 120 PHE A O 1
#